Protein AF-A0A918FYZ6-F1 (afdb_monomer_lite)

Radius of gyration: 26.68 Å; chains: 1; bounding box: 77×60×55 Å

InterPro domains:
  IPR046156 Protein of unknown function DUF6158 [PF19655] (27-92)

Sequence (124 aa):
MIPGRGGHPNRRNRRDDHDERGTTMTGVDPDRLDDQQLMRELETIHRTRHDTLLYGSNDALRAHNDRMARLEGEYLRRNPSRFVSPGRTREGARERTAGAAGRGPADAPVGKWGPGTTAGPGGA

Structure (mmCIF, N/CA/C/O backbone):
data_AF-A0A918FYZ6-F1
#
_entry.id   AF-A0A918FYZ6-F1
#
loop_
_atom_site.group_PDB
_atom_site.id
_atom_site.type_symbol
_atom_site.label_atom_id
_atom_site.label_alt_id
_atom_site.label_comp_id
_atom_site.label_asym_id
_atom_site.label_entity_id
_atom_site.label_seq_id
_atom_site.pdbx_PDB_ins_code
_atom_site.Cartn_x
_atom_site.Cartn_y
_atom_site.Cartn_z
_atom_site.occupancy
_atom_site.B_iso_or_equiv
_atom_site.auth_seq_id
_atom_site.auth_comp_id
_atom_site.auth_asym_id
_atom_site.auth_atom_id
_atom_site.pdbx_PDB_model_num
ATOM 1 N N . MET A 1 1 ? 44.307 32.268 -35.078 1.00 40.22 1 MET A N 1
ATOM 2 C CA . MET A 1 1 ? 43.171 32.063 -36.002 1.00 40.22 1 MET A CA 1
ATOM 3 C C . MET A 1 1 ? 42.247 31.039 -35.351 1.00 40.22 1 MET A C 1
ATOM 5 O O . MET A 1 1 ? 42.696 29.924 -35.142 1.00 40.22 1 MET A O 1
ATOM 9 N N . ILE A 1 2 ? 41.047 31.434 -34.908 1.00 52.91 2 ILE A N 1
ATOM 10 C CA . ILE A 1 2 ? 40.069 30.550 -34.239 1.00 52.91 2 ILE A CA 1
ATOM 11 C C . ILE A 1 2 ? 38.789 30.519 -35.081 1.00 52.91 2 ILE A C 1
ATOM 13 O O . ILE A 1 2 ? 38.191 31.573 -35.295 1.00 52.91 2 ILE A O 1
ATOM 17 N N . PRO A 1 3 ? 38.370 29.332 -35.541 1.00 45.81 3 PRO A N 1
ATOM 18 C CA . PRO A 1 3 ? 36.948 28.984 -35.612 1.00 45.81 3 PRO A CA 1
ATOM 19 C C . PRO A 1 3 ? 36.729 27.539 -35.094 1.00 45.81 3 PRO A C 1
ATOM 21 O O . PRO A 1 3 ? 37.631 26.719 -35.135 1.00 45.81 3 PRO A O 1
ATOM 24 N N . GLY A 1 4 ? 35.588 27.110 -34.567 1.00 40.91 4 GLY A N 1
ATOM 25 C CA . GLY A 1 4 ? 34.277 27.715 -34.474 1.00 40.91 4 GLY A CA 1
ATOM 26 C C . GLY A 1 4 ? 33.416 26.938 -33.470 1.00 40.91 4 GLY A C 1
ATOM 27 O O . GLY A 1 4 ? 33.666 25.782 -33.136 1.00 40.91 4 GLY A O 1
ATOM 28 N N . ARG A 1 5 ? 32.398 27.640 -32.976 1.00 50.62 5 ARG A N 1
ATOM 29 C CA . ARG A 1 5 ? 31.243 27.113 -32.249 1.00 50.62 5 ARG A CA 1
ATOM 30 C C . ARG A 1 5 ? 30.572 25.966 -33.010 1.00 50.62 5 ARG A C 1
ATOM 32 O O . ARG A 1 5 ? 30.388 26.075 -34.217 1.00 50.62 5 ARG A O 1
ATOM 39 N N . GLY A 1 6 ? 29.997 25.024 -32.265 1.00 42.59 6 GLY A N 1
ATOM 40 C CA . GLY A 1 6 ? 28.715 24.432 -32.648 1.00 42.59 6 GLY A CA 1
ATOM 41 C C . GLY A 1 6 ? 28.616 22.932 -32.424 1.00 42.59 6 GLY A C 1
ATOM 42 O O . GLY A 1 6 ? 29.207 22.156 -33.159 1.00 42.59 6 GLY A O 1
ATOM 43 N N . GLY A 1 7 ? 27.788 22.542 -31.455 1.00 39.44 7 GLY A N 1
ATOM 44 C CA . GLY A 1 7 ? 27.270 21.180 -31.369 1.00 39.44 7 GLY A CA 1
ATOM 45 C C . GLY A 1 7 ? 27.306 20.599 -29.966 1.00 39.44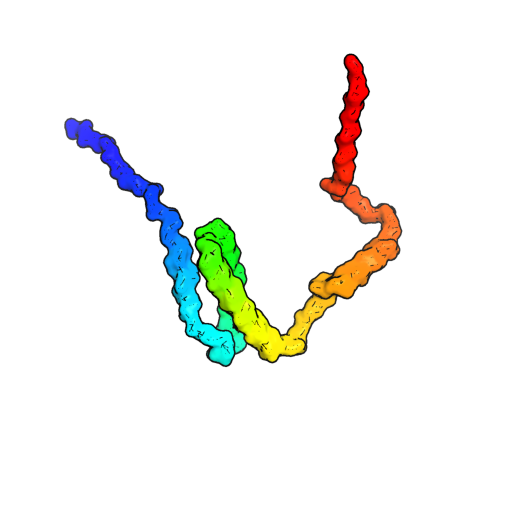 7 GLY A C 1
ATOM 46 O O . GLY A 1 7 ? 27.992 19.614 -29.733 1.00 39.44 7 GLY A O 1
ATOM 47 N N . HIS A 1 8 ? 26.540 21.164 -29.029 1.00 44.34 8 HIS A N 1
ATOM 48 C CA . HIS A 1 8 ? 26.087 20.360 -27.895 1.00 44.34 8 HIS A CA 1
ATOM 49 C C . HIS A 1 8 ? 25.279 19.190 -28.472 1.00 44.34 8 HIS A C 1
ATOM 51 O O . HIS A 1 8 ? 24.267 19.461 -29.131 1.00 44.34 8 HIS A O 1
ATOM 57 N N . PRO A 1 9 ? 25.681 17.918 -28.283 1.00 54.38 9 PRO A N 1
ATOM 58 C CA . PRO A 1 9 ? 24.861 16.821 -28.747 1.00 54.38 9 PRO A CA 1
ATOM 59 C C . PRO A 1 9 ? 23.519 16.883 -28.022 1.00 54.38 9 PRO A C 1
ATOM 61 O O . PRO A 1 9 ? 23.412 16.941 -26.796 1.00 54.38 9 PRO A O 1
ATOM 64 N N . ASN A 1 10 ? 22.507 16.967 -28.870 1.00 43.88 10 ASN A N 1
ATOM 65 C CA . ASN A 1 10 ? 21.086 16.990 -28.628 1.00 43.88 10 ASN A CA 1
ATOM 66 C C . ASN A 1 10 ? 20.656 16.179 -27.386 1.00 43.88 10 ASN A C 1
ATOM 68 O O . ASN A 1 10 ? 20.510 14.961 -27.435 1.00 43.88 10 ASN A O 1
ATOM 72 N N . ARG A 1 11 ? 20.377 16.887 -26.286 1.00 49.16 11 ARG A N 1
ATOM 73 C CA . ARG A 1 11 ? 19.740 16.397 -25.050 1.00 49.16 11 ARG A CA 1
ATOM 74 C C . ARG A 1 11 ? 18.239 16.124 -25.278 1.00 49.16 11 ARG A C 1
ATOM 76 O O . ARG A 1 11 ? 17.397 16.674 -24.574 1.00 49.16 11 ARG A O 1
ATOM 83 N N . ARG A 1 12 ? 17.890 15.324 -26.290 1.00 48.31 12 ARG A N 1
ATOM 84 C CA . ARG A 1 12 ? 16.507 14.915 -26.616 1.00 48.31 12 ARG A CA 1
ATOM 85 C C . ARG A 1 12 ? 16.364 13.395 -26.663 1.00 48.31 12 ARG A C 1
ATOM 87 O O . ARG A 1 12 ? 15.873 12.875 -27.650 1.00 48.31 12 ARG A O 1
ATOM 94 N N . ASN A 1 13 ? 16.811 12.705 -25.614 1.00 46.28 13 ASN A N 1
ATOM 95 C CA . ASN A 1 13 ? 16.240 11.405 -25.245 1.00 46.28 13 ASN A CA 1
ATOM 96 C C . ASN A 1 13 ? 16.607 11.006 -23.805 1.00 46.28 13 ASN A C 1
ATOM 98 O O . ASN A 1 13 ? 17.296 10.029 -23.564 1.00 46.28 13 ASN A O 1
ATOM 102 N N . ARG A 1 14 ? 16.188 11.821 -22.828 1.00 47.66 14 ARG A N 1
ATOM 103 C CA . ARG A 1 14 ? 16.234 11.478 -21.391 1.00 47.66 14 ARG A CA 1
ATOM 104 C C . ARG A 1 14 ? 14.808 11.347 -20.856 1.00 47.66 14 ARG A C 1
ATOM 106 O O . ARG A 1 14 ? 14.412 12.075 -19.948 1.00 47.66 14 ARG A O 1
ATOM 113 N N . ARG A 1 15 ? 13.988 10.551 -21.539 1.00 49.94 15 ARG A N 1
ATOM 114 C CA . ARG A 1 15 ? 12.591 10.301 -21.151 1.00 49.94 15 ARG A CA 1
ATOM 115 C C . ARG A 1 15 ? 12.193 8.827 -21.188 1.00 49.94 15 ARG A C 1
ATOM 117 O O . ARG A 1 15 ? 11.049 8.548 -20.879 1.00 49.94 15 ARG A O 1
ATOM 124 N N . ASP A 1 16 ? 13.141 7.928 -21.441 1.00 46.69 16 ASP A N 1
ATOM 125 C CA . ASP A 1 16 ? 12.885 6.483 -21.458 1.00 46.69 16 ASP A CA 1
ATOM 126 C C . ASP A 1 16 ? 13.588 5.759 -20.285 1.00 46.69 16 ASP A C 1
ATOM 128 O O . ASP A 1 16 ? 13.347 4.587 -20.033 1.00 46.69 16 ASP A O 1
ATOM 132 N N . ASP A 1 17 ? 14.394 6.472 -19.481 1.00 46.81 17 ASP A N 1
ATOM 133 C CA . ASP A 1 17 ? 15.102 5.903 -18.316 1.00 46.81 17 ASP A CA 1
ATOM 134 C C . ASP A 1 17 ? 14.184 5.628 -17.103 1.00 46.81 17 ASP A C 1
ATOM 136 O O . ASP A 1 17 ? 14.613 5.041 -16.105 1.00 46.81 17 ASP A O 1
ATOM 140 N N . HIS A 1 18 ? 12.928 6.092 -17.140 1.00 50.03 18 HIS A N 1
ATOM 141 C CA . HIS A 1 18 ? 11.981 5.916 -16.033 1.00 50.03 18 HIS A CA 1
ATOM 142 C C . HIS A 1 18 ? 11.197 4.596 -16.100 1.00 50.03 18 HIS A C 1
ATOM 144 O O . HIS A 1 18 ? 10.722 4.149 -15.056 1.00 50.03 18 HIS A O 1
ATOM 150 N N . ASP A 1 19 ? 11.133 3.935 -17.262 1.00 48.25 19 ASP A N 1
ATOM 151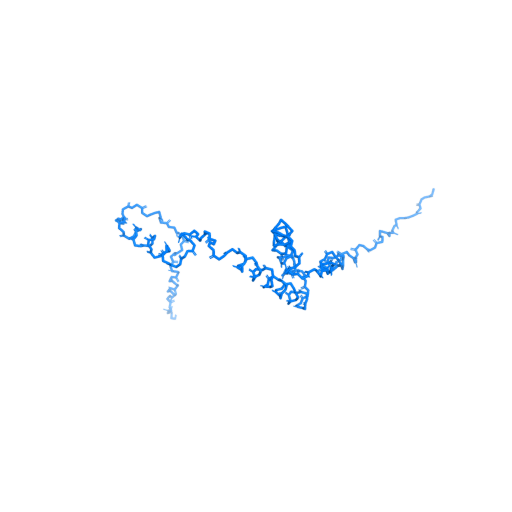 C CA . ASP A 1 19 ? 10.456 2.636 -17.412 1.00 48.25 19 ASP A CA 1
ATOM 152 C C . ASP A 1 19 ? 11.308 1.455 -16.898 1.00 48.25 19 ASP A C 1
ATOM 154 O O . ASP A 1 19 ? 10.777 0.428 -16.462 1.00 48.25 19 ASP A O 1
ATOM 158 N N . GLU A 1 20 ? 12.637 1.598 -16.849 1.00 45.72 20 GLU A N 1
ATOM 159 C CA . GLU A 1 20 ? 13.530 0.504 -16.439 1.00 45.72 20 GLU A CA 1
ATOM 160 C C . GLU A 1 20 ? 13.706 0.387 -14.915 1.00 45.72 20 GLU A C 1
ATOM 162 O O . GLU A 1 20 ? 13.890 -0.718 -14.403 1.00 45.72 20 GLU A O 1
ATOM 167 N N . ARG A 1 21 ? 13.578 1.484 -14.146 1.00 48.97 21 ARG A N 1
ATOM 168 C CA . ARG A 1 21 ? 13.683 1.424 -12.668 1.00 48.97 21 ARG A CA 1
ATOM 169 C C . ARG A 1 21 ? 12.418 0.925 -11.957 1.00 48.97 21 ARG A C 1
ATOM 171 O O . ARG A 1 21 ? 12.496 0.620 -10.768 1.00 48.97 21 ARG A O 1
ATOM 178 N N . GLY A 1 22 ? 11.281 0.836 -12.651 1.00 48.75 22 GLY A N 1
ATOM 179 C CA . GLY A 1 22 ? 10.016 0.312 -12.109 1.00 48.75 22 GLY A CA 1
ATOM 180 C C . GLY A 1 22 ? 9.748 -1.166 -12.422 1.00 48.75 22 GLY A C 1
ATOM 181 O O . GLY A 1 22 ? 8.959 -1.809 -11.734 1.00 48.75 22 GLY A O 1
ATOM 182 N N . THR A 1 23 ? 10.431 -1.728 -13.423 1.00 45.62 23 THR A N 1
ATOM 183 C CA . THR A 1 23 ? 10.089 -3.038 -14.011 1.00 45.62 23 THR A CA 1
ATOM 184 C C . THR A 1 23 ? 10.780 -4.231 -13.331 1.00 45.62 23 THR A C 1
ATOM 186 O O . THR A 1 23 ? 10.377 -5.375 -13.525 1.00 45.62 23 THR A O 1
ATOM 189 N N . THR A 1 24 ? 11.773 -4.014 -12.462 1.00 48.06 24 THR A N 1
ATOM 190 C CA . THR A 1 24 ? 12.517 -5.110 -11.805 1.00 48.06 24 THR A CA 1
ATOM 191 C C . THR A 1 24 ? 11.981 -5.514 -10.432 1.00 48.06 24 THR A C 1
ATOM 193 O O . THR A 1 24 ? 12.698 -6.156 -9.668 1.00 48.06 24 THR A O 1
ATOM 196 N N . MET A 1 25 ? 10.730 -5.202 -10.091 1.00 53.56 25 MET A N 1
ATOM 197 C CA . MET A 1 25 ? 10.080 -5.826 -8.934 1.00 53.56 25 MET A CA 1
ATOM 198 C C . MET A 1 25 ? 9.542 -7.209 -9.320 1.00 53.56 25 MET A C 1
ATOM 200 O O . MET A 1 25 ? 8.399 -7.537 -9.054 1.00 53.56 25 MET A O 1
ATOM 204 N N . THR A 1 26 ? 10.332 -8.062 -9.963 1.00 54.25 26 THR A N 1
ATOM 205 C CA . THR A 1 26 ? 10.036 -9.500 -10.064 1.00 54.25 26 THR A CA 1
ATOM 206 C C . THR A 1 26 ? 10.341 -10.069 -8.676 1.00 54.25 26 THR A C 1
ATOM 208 O O . THR A 1 26 ? 11.467 -10.000 -8.211 1.00 54.25 26 THR A O 1
ATOM 211 N N . GLY A 1 27 ? 9.387 -10.495 -7.857 1.00 61.69 27 GLY A N 1
ATOM 212 C CA . GLY A 1 27 ? 8.445 -11.568 -8.151 1.00 61.69 27 GLY A CA 1
ATOM 213 C C . GLY A 1 27 ? 8.581 -12.623 -7.048 1.00 61.69 27 GLY A C 1
ATOM 214 O O . GLY A 1 27 ? 8.774 -13.798 -7.333 1.00 61.69 27 GLY A O 1
ATOM 215 N N . VAL A 1 28 ? 8.578 -12.187 -5.784 1.00 71.88 28 VAL A N 1
ATOM 216 C CA . VAL A 1 28 ? 8.431 -13.102 -4.650 1.00 71.88 28 VAL A CA 1
ATOM 217 C C . VAL A 1 28 ? 6.950 -13.132 -4.317 1.00 71.88 28 VAL A C 1
ATOM 219 O O . VAL A 1 28 ? 6.313 -12.083 -4.223 1.00 71.88 28 VAL A O 1
ATOM 222 N N . ASP A 1 29 ? 6.404 -14.339 -4.217 1.00 79.06 29 ASP A N 1
ATOM 223 C CA . ASP A 1 29 ? 5.025 -14.546 -3.797 1.00 79.06 29 ASP A CA 1
ATOM 224 C C . ASP A 1 29 ? 4.819 -13.900 -2.412 1.00 79.06 29 ASP A C 1
ATOM 226 O O . ASP A 1 29 ? 5.643 -14.157 -1.527 1.00 79.06 29 ASP A O 1
ATOM 230 N N . PRO A 1 30 ? 3.786 -13.058 -2.206 1.00 83.38 30 PRO A N 1
ATOM 231 C CA . PRO A 1 30 ? 3.463 -12.491 -0.897 1.00 83.38 30 PRO A CA 1
ATOM 232 C C . PRO A 1 30 ? 3.489 -13.520 0.236 1.00 83.38 30 PRO A C 1
ATOM 234 O O . PRO A 1 30 ? 3.983 -13.220 1.322 1.00 83.38 30 PRO A O 1
ATOM 237 N N . ASP A 1 31 ? 3.046 -14.746 -0.043 1.00 84.25 31 ASP A N 1
ATOM 238 C CA . ASP A 1 31 ? 2.969 -15.839 0.931 1.00 84.25 31 ASP A CA 1
ATOM 239 C C . ASP A 1 31 ? 4.358 -16.287 1.427 1.00 84.25 31 ASP A C 1
ATOM 241 O O . ASP A 1 31 ? 4.490 -16.910 2.480 1.00 84.25 31 ASP A O 1
ATOM 245 N N . ARG A 1 32 ? 5.421 -15.958 0.682 1.00 87.25 32 ARG A N 1
ATOM 246 C CA . ARG A 1 32 ? 6.816 -16.289 1.011 1.00 87.25 32 ARG A CA 1
ATOM 247 C C . ARG A 1 32 ? 7.578 -15.147 1.680 1.00 87.25 32 ARG A C 1
ATOM 249 O O . ARG A 1 32 ? 8.728 -15.356 2.064 1.00 87.25 32 ARG A O 1
ATOM 256 N N . LEU A 1 33 ? 6.987 -13.958 1.786 1.00 89.31 33 LEU A N 1
ATOM 257 C CA . LEU A 1 33 ? 7.617 -12.817 2.449 1.00 89.31 33 LEU A CA 1
ATOM 258 C C . LEU A 1 33 ? 7.484 -12.954 3.965 1.00 89.31 33 LEU A C 1
ATOM 260 O O . LEU A 1 33 ? 6.411 -13.291 4.466 1.00 89.31 33 LEU A O 1
ATOM 264 N N . ASP A 1 34 ? 8.544 -12.651 4.712 1.00 89.75 34 ASP A N 1
ATOM 265 C CA . ASP A 1 34 ? 8.411 -12.413 6.153 1.00 89.75 34 ASP A CA 1
ATOM 266 C C . ASP A 1 34 ? 7.669 -11.085 6.419 1.00 89.75 34 ASP A C 1
ATOM 268 O O . ASP A 1 34 ? 7.495 -10.264 5.517 1.00 89.75 34 ASP A O 1
ATOM 272 N N . ASP A 1 35 ? 7.206 -10.852 7.648 1.00 89.44 35 ASP A N 1
ATOM 273 C CA . ASP A 1 35 ? 6.411 -9.654 7.961 1.00 89.44 35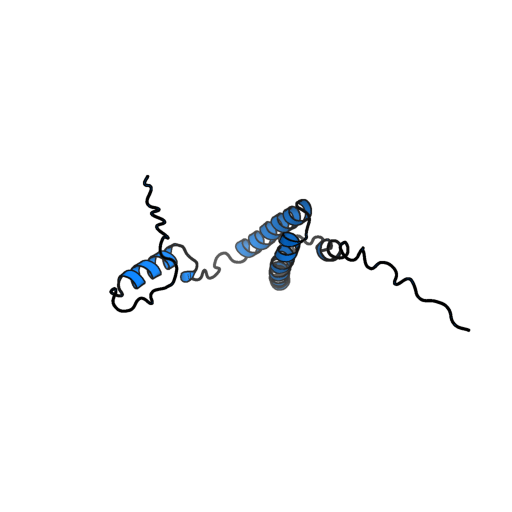 ASP A CA 1
ATOM 274 C C . ASP A 1 35 ? 7.185 -8.350 7.726 1.00 89.44 35 ASP A C 1
ATOM 276 O O . ASP A 1 35 ? 6.629 -7.359 7.257 1.00 89.44 35 ASP A O 1
ATOM 280 N N . GLN A 1 36 ? 8.488 -8.339 8.004 1.00 91.25 36 GLN A N 1
ATOM 281 C CA . GLN A 1 36 ? 9.328 -7.160 7.804 1.00 91.25 36 GLN A CA 1
ATOM 282 C C . GLN A 1 36 ? 9.531 -6.868 6.312 1.00 91.25 36 GLN A C 1
ATOM 284 O O . GLN A 1 36 ? 9.528 -5.710 5.891 1.00 91.25 36 GLN A O 1
ATOM 289 N N . GLN A 1 37 ? 9.696 -7.909 5.500 1.00 91.81 37 GLN A N 1
ATOM 290 C CA . GLN A 1 37 ? 9.776 -7.825 4.047 1.00 91.81 37 GLN A CA 1
ATOM 291 C C . GLN A 1 37 ? 8.444 -7.385 3.447 1.00 91.81 37 GLN A C 1
ATOM 293 O O . GLN A 1 37 ? 8.444 -6.491 2.606 1.00 91.81 37 GLN A O 1
ATOM 298 N N . LEU A 1 38 ? 7.326 -7.943 3.915 1.00 91.69 38 LEU A N 1
ATOM 299 C CA . LEU A 1 38 ? 5.985 -7.568 3.473 1.00 91.69 38 LEU A CA 1
ATOM 300 C C . LEU A 1 38 ? 5.712 -6.082 3.731 1.00 91.69 38 LEU A C 1
ATOM 302 O O . LEU A 1 38 ? 5.247 -5.383 2.833 1.00 91.69 38 LEU A O 1
ATOM 306 N N . MET A 1 39 ? 6.061 -5.573 4.916 1.00 92.81 39 MET A N 1
ATOM 307 C CA . MET A 1 39 ? 5.892 -4.152 5.242 1.00 92.81 39 MET A CA 1
ATOM 308 C C . MET A 1 39 ? 6.760 -3.242 4.362 1.00 92.81 39 MET A C 1
ATOM 310 O O . MET A 1 39 ? 6.265 -2.236 3.853 1.00 92.81 39 MET A O 1
ATOM 314 N N . ARG A 1 40 ? 8.028 -3.606 4.126 1.00 92.12 40 ARG A N 1
ATOM 315 C CA . ARG A 1 40 ? 8.918 -2.852 3.221 1.00 92.12 40 ARG A CA 1
ATOM 316 C C . ARG A 1 40 ? 8.424 -2.863 1.775 1.00 92.12 40 ARG A C 1
ATOM 318 O O . ARG A 1 40 ? 8.513 -1.850 1.078 1.00 92.12 40 ARG A O 1
ATOM 325 N N . GLU A 1 41 ? 7.912 -4.000 1.321 1.00 92.06 41 GLU A N 1
ATOM 326 C CA . GLU A 1 41 ? 7.391 -4.152 -0.034 1.00 92.06 41 GLU A CA 1
ATOM 327 C C . GLU A 1 41 ? 6.100 -3.342 -0.221 1.00 92.06 41 GLU A C 1
ATOM 329 O O . GLU A 1 41 ? 5.963 -2.650 -1.229 1.00 92.06 41 GLU A O 1
ATOM 334 N N . LEU A 1 42 ? 5.200 -3.345 0.771 1.00 93.06 42 LEU A N 1
ATOM 335 C CA . LEU A 1 42 ? 3.997 -2.504 0.790 1.00 93.06 42 LEU A CA 1
ATOM 336 C C . LEU A 1 42 ? 4.333 -1.009 0.718 1.00 93.06 42 LEU A C 1
ATOM 338 O O . LEU A 1 42 ? 3.758 -0.279 -0.088 1.00 93.06 42 LEU A O 1
ATOM 342 N N . GLU A 1 43 ? 5.302 -0.547 1.506 1.00 92.19 43 GLU A N 1
ATOM 343 C CA . GLU A 1 43 ? 5.752 0.847 1.445 1.00 92.19 43 GLU A CA 1
ATOM 344 C C . GLU A 1 43 ? 6.311 1.194 0.055 1.00 92.19 43 GLU A C 1
ATOM 346 O O . GLU A 1 43 ? 5.961 2.214 -0.552 1.00 92.19 43 GLU A O 1
ATOM 351 N N . THR A 1 44 ? 7.149 0.311 -0.489 1.00 90.56 44 THR A N 1
ATOM 352 C CA . THR A 1 44 ? 7.813 0.540 -1.774 1.00 90.56 44 THR A CA 1
ATOM 353 C C . THR A 1 44 ? 6.824 0.543 -2.938 1.00 90.56 44 THR A C 1
ATOM 355 O O . THR A 1 44 ? 6.914 1.409 -3.820 1.00 90.56 44 THR A O 1
ATOM 358 N N . ILE A 1 45 ? 5.863 -0.385 -2.954 1.00 90.62 45 ILE A N 1
ATOM 359 C CA . ILE A 1 45 ? 4.862 -0.467 -4.020 1.00 90.62 45 ILE A CA 1
ATOM 360 C C . ILE A 1 45 ? 3.891 0.714 -3.975 1.00 90.62 45 ILE A C 1
ATOM 362 O O . ILE A 1 45 ? 3.524 1.226 -5.031 1.00 90.62 45 ILE A O 1
ATOM 366 N N . HIS A 1 46 ? 3.520 1.213 -2.790 1.00 93.38 46 HIS A N 1
ATOM 367 C CA . HIS A 1 46 ? 2.682 2.412 -2.672 1.00 93.38 46 HIS A CA 1
ATOM 368 C C . HIS A 1 46 ? 3.387 3.654 -3.218 1.00 93.38 46 HIS A C 1
ATOM 370 O O . HIS A 1 46 ? 2.769 4.417 -3.964 1.00 93.38 46 HIS A O 1
ATOM 376 N N . ARG A 1 47 ? 4.681 3.827 -2.915 1.00 88.38 47 ARG A N 1
ATOM 377 C CA . ARG A 1 47 ? 5.483 4.939 -3.449 1.00 88.38 47 ARG A CA 1
ATOM 378 C C . ARG A 1 47 ? 5.596 4.866 -4.971 1.00 88.38 47 ARG A C 1
ATOM 380 O O . ARG A 1 47 ? 5.249 5.813 -5.667 1.00 88.38 47 ARG A O 1
ATOM 387 N N . THR A 1 48 ? 6.060 3.731 -5.484 1.00 89.25 48 THR A N 1
ATOM 388 C CA . THR A 1 48 ? 6.350 3.567 -6.919 1.00 89.25 48 THR A CA 1
ATOM 389 C C . THR A 1 48 ? 5.091 3.561 -7.781 1.00 89.25 48 THR A C 1
ATOM 391 O O . THR A 1 48 ? 5.122 4.067 -8.896 1.00 89.25 48 THR A O 1
ATOM 394 N N . ARG A 1 49 ? 3.944 3.101 -7.260 1.00 90.88 49 ARG A N 1
ATOM 395 C CA . ARG A 1 49 ? 2.664 3.162 -7.982 1.00 90.88 49 ARG A CA 1
ATOM 396 C C . ARG A 1 49 ? 2.232 4.596 -8.299 1.00 90.88 49 ARG A C 1
ATOM 398 O O . ARG A 1 49 ? 1.570 4.801 -9.311 1.00 90.88 49 ARG A O 1
ATOM 405 N N . HIS A 1 50 ? 2.581 5.582 -7.466 1.00 92.19 50 HIS A N 1
ATOM 406 C CA . HIS A 1 50 ? 2.296 6.985 -7.784 1.00 92.19 50 HIS A CA 1
ATOM 407 C C . HIS A 1 50 ? 3.116 7.467 -8.985 1.00 92.19 50 HIS A C 1
ATOM 409 O O . HIS A 1 50 ? 2.565 8.097 -9.884 1.00 92.19 50 HIS A O 1
ATOM 415 N N . ASP A 1 51 ? 4.395 7.099 -9.044 1.00 89.88 51 ASP A N 1
ATOM 416 C CA . ASP A 1 51 ? 5.251 7.417 -10.187 1.00 89.88 51 ASP A CA 1
ATOM 417 C C . ASP A 1 51 ? 4.741 6.722 -11.463 1.00 89.88 51 ASP A C 1
ATOM 419 O O . ASP A 1 51 ? 4.601 7.368 -12.502 1.00 89.88 51 ASP A O 1
ATOM 423 N N . THR A 1 52 ? 4.351 5.443 -11.373 1.00 90.31 52 THR A N 1
ATOM 424 C CA . THR A 1 52 ? 3.749 4.692 -12.491 1.00 90.31 52 THR A CA 1
ATOM 425 C C . THR A 1 52 ? 2.413 5.289 -12.939 1.00 90.31 52 THR A C 1
ATOM 427 O O . THR A 1 52 ? 2.110 5.279 -14.126 1.00 90.31 52 THR A O 1
ATOM 430 N N . LEU A 1 53 ? 1.612 5.844 -12.024 1.00 91.94 53 LEU A N 1
ATOM 431 C CA . LEU A 1 53 ? 0.355 6.516 -12.371 1.00 91.94 53 LEU A CA 1
ATOM 432 C C . LEU A 1 53 ? 0.585 7.779 -13.213 1.00 91.94 53 LEU A C 1
ATOM 434 O O . LEU A 1 53 ? -0.232 8.084 -14.078 1.00 91.94 53 LEU A O 1
ATOM 438 N N . LEU A 1 54 ? 1.654 8.529 -12.936 1.00 94.12 54 LEU A N 1
ATOM 439 C CA . LEU A 1 54 ? 1.945 9.790 -13.620 1.00 94.12 54 LEU A CA 1
ATOM 440 C C . LEU A 1 54 ? 2.708 9.597 -14.933 1.00 94.12 54 LEU A C 1
ATOM 442 O O . LEU A 1 54 ? 2.493 10.361 -15.874 1.00 94.12 54 LEU A O 1
ATOM 446 N N . TYR A 1 55 ? 3.609 8.615 -14.981 1.00 93.69 55 TYR A N 1
ATOM 447 C CA . TYR A 1 55 ? 4.594 8.497 -16.060 1.00 93.69 55 TYR A CA 1
ATOM 448 C C . TYR A 1 55 ? 4.643 7.118 -16.721 1.00 93.69 55 TYR A C 1
ATOM 450 O O . TYR A 1 55 ? 5.274 6.987 -17.765 1.00 93.69 55 TYR A O 1
ATOM 458 N N . GLY A 1 56 ? 4.007 6.103 -16.136 1.00 88.38 56 GLY A N 1
ATOM 459 C CA . GLY A 1 56 ? 4.039 4.737 -16.646 1.00 88.38 56 GLY A CA 1
ATOM 460 C C . GLY A 1 56 ? 2.961 4.449 -17.689 1.00 88.38 56 GLY A C 1
ATOM 461 O O . GLY A 1 56 ? 1.974 5.173 -17.843 1.00 88.38 56 GLY A O 1
ATOM 462 N N . SER A 1 57 ? 3.131 3.335 -18.397 1.00 92.81 57 SER A N 1
ATOM 463 C CA . SER A 1 57 ? 2.117 2.810 -19.312 1.00 92.81 57 SER A CA 1
ATOM 464 C C . SER A 1 57 ? 0.903 2.237 -18.564 1.00 92.81 57 SER A C 1
ATOM 466 O O . SER A 1 57 ? 0.974 1.863 -17.390 1.00 92.81 57 SER A O 1
ATOM 468 N N . ASN A 1 58 ? -0.229 2.102 -19.264 1.00 91.50 58 ASN A N 1
ATOM 469 C CA . ASN A 1 58 ? -1.427 1.469 -18.698 1.00 91.50 58 ASN A CA 1
ATOM 470 C C . ASN A 1 58 ? -1.180 0.010 -18.272 1.00 91.50 58 ASN A C 1
ATOM 472 O O . ASN A 1 58 ? -1.734 -0.436 -17.265 1.00 91.50 58 ASN A O 1
ATOM 476 N N . ASP A 1 59 ? -0.339 -0.721 -19.005 1.00 89.62 59 ASP A N 1
ATOM 477 C CA . ASP A 1 59 ? -0.001 -2.109 -18.683 1.00 89.62 59 ASP A CA 1
ATOM 478 C C . ASP A 1 59 ? 0.892 -2.193 -17.441 1.00 89.62 59 ASP A C 1
ATOM 480 O O . ASP A 1 59 ? 0.641 -3.015 -16.556 1.00 89.62 59 ASP A O 1
ATOM 484 N N . ALA A 1 60 ? 1.863 -1.282 -17.310 1.00 88.56 60 ALA A N 1
ATOM 485 C CA . ALA A 1 60 ? 2.672 -1.160 -16.100 1.00 88.56 60 ALA A CA 1
ATOM 486 C C . ALA A 1 60 ? 1.797 -0.818 -14.883 1.00 88.56 60 ALA A C 1
ATOM 488 O O . ALA A 1 60 ? 1.911 -1.450 -13.829 1.00 88.56 60 ALA A O 1
ATOM 489 N N . LEU A 1 61 ? 0.860 0.124 -15.032 1.00 90.62 61 LEU A N 1
ATOM 490 C CA . LEU A 1 61 ? -0.077 0.482 -13.967 1.00 90.62 61 LEU A CA 1
ATOM 491 C C . LEU A 1 61 ? -0.960 -0.705 -13.555 1.00 90.62 61 LEU A C 1
ATOM 493 O O . LEU A 1 61 ? -1.186 -0.916 -12.359 1.00 90.62 61 LEU A O 1
ATOM 497 N N . ARG A 1 62 ? -1.438 -1.502 -14.519 1.00 91.38 62 ARG A N 1
ATOM 498 C CA . ARG A 1 62 ? -2.218 -2.716 -14.239 1.00 91.38 62 ARG A CA 1
ATOM 499 C C . ARG A 1 62 ? -1.403 -3.726 -13.433 1.00 91.38 62 ARG A C 1
ATOM 501 O O . ARG A 1 62 ? -1.875 -4.173 -12.390 1.00 91.38 62 ARG A O 1
ATOM 508 N N . ALA A 1 63 ? -0.173 -4.013 -13.854 1.00 89.19 63 ALA A N 1
ATOM 509 C CA . ALA A 1 63 ? 0.715 -4.925 -13.135 1.00 89.19 63 ALA A CA 1
ATOM 510 C C . ALA A 1 63 ? 0.987 -4.459 -11.689 1.00 89.19 63 ALA A C 1
ATOM 512 O O . ALA A 1 63 ? 0.968 -5.267 -10.757 1.00 89.19 63 ALA A O 1
ATOM 513 N N . HIS A 1 64 ? 1.171 -3.150 -11.481 1.00 91.44 64 HIS A N 1
ATOM 514 C CA . HIS A 1 64 ? 1.323 -2.572 -10.143 1.00 91.44 64 HIS A CA 1
ATOM 515 C C . HIS A 1 64 ? 0.065 -2.731 -9.279 1.00 91.44 64 HIS A C 1
ATOM 517 O O . HIS A 1 64 ? 0.184 -3.076 -8.102 1.00 91.44 64 HIS A O 1
ATOM 523 N N . ASN A 1 65 ? -1.130 -2.507 -9.837 1.00 91.81 65 ASN A N 1
ATOM 524 C CA . ASN A 1 65 ? -2.389 -2.679 -9.104 1.00 91.81 65 ASN A CA 1
ATOM 525 C C . ASN A 1 65 ? -2.608 -4.146 -8.696 1.00 91.81 65 ASN A C 1
ATOM 527 O O . ASN A 1 65 ? -2.970 -4.411 -7.549 1.00 91.81 65 ASN A O 1
ATOM 531 N N . ASP A 1 66 ? -2.332 -5.094 -9.594 1.00 92.12 66 ASP A N 1
ATOM 532 C CA . ASP A 1 66 ? -2.492 -6.524 -9.309 1.00 92.12 66 ASP A CA 1
ATOM 533 C C . ASP A 1 66 ? -1.538 -6.985 -8.199 1.00 92.12 66 ASP A C 1
ATOM 535 O O . ASP A 1 66 ? -1.935 -7.701 -7.277 1.00 92.12 66 ASP A O 1
ATOM 539 N N . ARG A 1 67 ? -0.275 -6.546 -8.243 1.00 89.69 67 ARG A N 1
ATOM 540 C CA . ARG A 1 67 ? 0.705 -6.850 -7.190 1.00 89.69 67 ARG A CA 1
ATOM 541 C C . ARG A 1 67 ? 0.315 -6.213 -5.852 1.00 89.69 67 ARG A C 1
ATOM 543 O O . ARG A 1 67 ? 0.425 -6.873 -4.821 1.00 89.69 67 ARG A O 1
ATOM 550 N N . MET A 1 68 ? -0.171 -4.972 -5.867 1.00 92.38 68 MET A N 1
ATOM 551 C CA . MET A 1 68 ? -0.639 -4.263 -4.670 1.00 92.38 68 MET A CA 1
ATOM 552 C C . MET A 1 68 ? -1.776 -5.015 -3.985 1.00 92.38 68 MET A C 1
ATOM 554 O O . MET A 1 68 ? -1.690 -5.279 -2.788 1.00 92.38 68 MET A O 1
ATOM 558 N N . ALA A 1 69 ? -2.772 -5.460 -4.754 1.00 93.19 69 ALA A N 1
ATOM 559 C CA . ALA A 1 69 ? -3.889 -6.237 -4.227 1.00 93.19 69 ALA A CA 1
ATOM 560 C C . ALA A 1 69 ? -3.432 -7.542 -3.551 1.00 93.19 69 ALA A C 1
ATOM 562 O O . ALA A 1 69 ? -3.958 -7.918 -2.504 1.00 93.19 69 ALA A O 1
ATOM 563 N N . ARG A 1 70 ? -2.424 -8.224 -4.113 1.00 92.44 70 ARG A N 1
ATOM 564 C CA . ARG A 1 70 ? -1.872 -9.459 -3.532 1.00 92.44 70 ARG A CA 1
ATOM 565 C C . ARG A 1 70 ? -1.160 -9.211 -2.198 1.00 92.44 70 ARG A C 1
ATOM 567 O O . ARG A 1 70 ? -1.408 -9.939 -1.241 1.00 92.44 70 ARG A O 1
ATOM 574 N N . LEU A 1 71 ? -0.316 -8.181 -2.117 1.00 93.25 71 LEU A N 1
ATOM 575 C CA . LEU A 1 71 ? 0.414 -7.835 -0.888 1.00 93.25 71 LEU A CA 1
ATOM 576 C C . LEU A 1 71 ? -0.529 -7.351 0.221 1.00 93.25 71 LEU A C 1
ATOM 578 O O . LEU A 1 71 ? -0.393 -7.750 1.376 1.00 93.25 71 LEU A O 1
ATOM 582 N N . GLU A 1 72 ? -1.512 -6.521 -0.127 1.00 94.00 72 GLU A N 1
ATOM 583 C CA . GLU A 1 72 ? -2.523 -6.044 0.821 1.00 94.00 72 GLU A CA 1
ATOM 584 C C . GLU A 1 72 ? -3.403 -7.189 1.328 1.00 94.00 72 GLU A C 1
ATOM 586 O O . GLU A 1 72 ? -3.704 -7.254 2.521 1.00 94.00 72 GLU A O 1
ATOM 591 N N . GLY A 1 73 ? -3.770 -8.117 0.440 1.00 92.75 73 GLY A N 1
ATOM 592 C CA . GLY A 1 73 ? -4.485 -9.335 0.801 1.00 92.75 73 GLY A CA 1
ATOM 593 C C . GLY A 1 73 ? -3.713 -10.166 1.821 1.00 92.75 73 GLY A C 1
ATOM 594 O O . GLY A 1 73 ? -4.281 -10.553 2.842 1.00 92.75 73 GLY A O 1
ATOM 595 N N . GLU A 1 74 ? -2.415 -10.379 1.599 1.00 92.56 74 GLU A N 1
ATOM 596 C CA . GLU A 1 74 ? -1.587 -11.131 2.543 1.00 92.56 74 GLU A CA 1
ATOM 597 C C . GLU A 1 74 ? -1.447 -10.423 3.894 1.00 92.56 74 GLU A C 1
ATOM 599 O O . GLU A 1 74 ? -1.610 -11.042 4.949 1.00 92.56 74 GLU A O 1
ATOM 604 N N . TYR A 1 75 ? -1.252 -9.104 3.886 1.00 91.50 75 TYR A N 1
ATOM 605 C CA . TYR A 1 75 ? -1.223 -8.327 5.122 1.00 91.50 75 TYR A CA 1
ATOM 606 C C . TYR A 1 75 ? -2.524 -8.471 5.920 1.00 91.50 75 TYR A C 1
ATOM 608 O O . TYR A 1 75 ? -2.482 -8.685 7.133 1.00 91.50 75 TYR A O 1
ATOM 616 N N . LEU A 1 76 ? -3.680 -8.402 5.255 1.00 91.00 76 LEU A N 1
ATOM 617 C CA . LEU A 1 76 ? -4.984 -8.571 5.899 1.00 91.00 76 LEU A CA 1
ATOM 618 C C . LEU A 1 76 ? -5.195 -9.987 6.444 1.00 91.00 76 LEU A C 1
ATOM 620 O O . LEU A 1 76 ? -5.754 -10.127 7.532 1.00 91.00 76 LEU A O 1
ATOM 624 N N . ARG A 1 77 ? -4.726 -11.023 5.734 1.00 89.44 77 ARG A N 1
ATOM 625 C CA . ARG A 1 77 ? -4.787 -12.414 6.213 1.00 89.44 77 ARG A CA 1
ATOM 626 C C . ARG A 1 77 ? -3.966 -12.618 7.484 1.00 89.44 77 ARG A C 1
ATOM 628 O O . ARG A 1 77 ? -4.451 -13.264 8.409 1.00 89.44 77 ARG A O 1
ATOM 635 N N . ARG A 1 78 ? -2.759 -12.044 7.553 1.00 88.75 78 ARG A N 1
ATOM 636 C CA . ARG A 1 78 ? -1.883 -12.128 8.739 1.00 88.75 78 ARG A CA 1
ATOM 637 C C . ARG A 1 78 ? -2.343 -11.252 9.901 1.00 88.75 78 ARG A C 1
ATOM 639 O O . ARG A 1 78 ? -2.039 -11.553 11.050 1.00 88.75 78 ARG A O 1
ATOM 646 N N . ASN A 1 79 ? -3.082 -10.178 9.616 1.00 87.06 79 ASN A N 1
ATOM 647 C CA . ASN A 1 79 ? -3.486 -9.174 10.602 1.00 87.06 79 ASN A CA 1
ATOM 648 C C . ASN A 1 79 ? -5.020 -9.037 10.686 1.00 87.06 79 ASN A C 1
ATOM 650 O O . ASN A 1 79 ? -5.553 -7.946 10.451 1.00 87.06 79 ASN A O 1
ATOM 654 N N . PRO A 1 80 ? -5.757 -10.104 11.055 1.00 82.81 80 PRO A N 1
ATOM 655 C CA . PRO 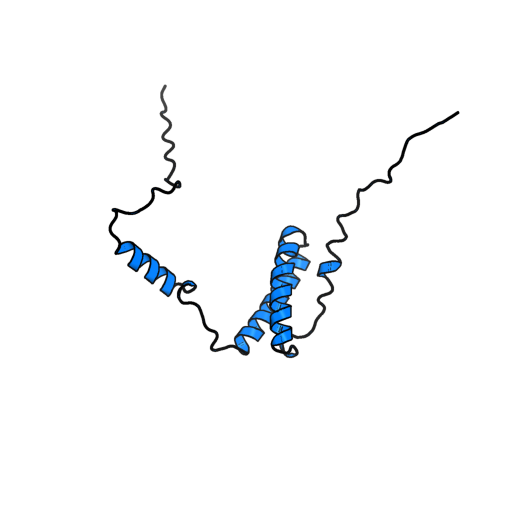A 1 80 ? -7.219 -10.057 11.125 1.00 82.81 80 PRO A CA 1
ATOM 656 C C . PRO A 1 80 ? -7.724 -9.074 12.194 1.00 82.81 80 PRO A C 1
ATOM 658 O O . PRO A 1 80 ? -8.786 -8.478 12.040 1.00 82.81 80 PRO A O 1
ATOM 661 N N . SER A 1 81 ? -6.945 -8.850 13.256 1.00 79.19 81 SER A N 1
ATOM 662 C CA . SER A 1 81 ? -7.254 -7.925 14.351 1.00 79.19 81 SER A CA 1
ATOM 663 C C . SER A 1 81 ? -6.597 -6.549 14.190 1.00 79.19 81 SER A C 1
ATOM 665 O O . SER A 1 81 ? -6.314 -5.888 15.193 1.00 79.19 81 SER A O 1
ATOM 667 N N . ARG A 1 82 ? -6.297 -6.105 12.956 1.00 81.19 82 ARG A N 1
ATOM 668 C CA . ARG A 1 82 ? -5.640 -4.802 12.756 1.00 81.19 82 ARG A CA 1
ATOM 669 C C . ARG A 1 82 ? -6.462 -3.685 13.399 1.00 81.19 82 ARG A C 1
ATOM 671 O O . ARG A 1 82 ? -7.680 -3.609 13.232 1.00 81.19 82 ARG A O 1
ATOM 678 N N . PHE A 1 83 ? -5.781 -2.763 14.068 1.00 73.31 83 PHE A N 1
ATOM 679 C CA . PHE A 1 83 ? -6.438 -1.598 14.637 1.00 73.31 83 PHE A CA 1
ATOM 680 C C . PHE A 1 83 ? -6.918 -0.670 13.514 1.00 73.31 83 PHE A C 1
ATOM 682 O O . PHE A 1 83 ? -6.122 -0.059 12.797 1.00 73.31 83 PHE A O 1
ATOM 689 N N . VAL A 1 84 ? -8.234 -0.566 13.342 1.00 78.56 84 VAL A N 1
ATOM 690 C CA . VAL A 1 84 ? -8.845 0.413 12.441 1.00 78.56 84 VAL A CA 1
ATOM 691 C C . VAL A 1 84 ? -9.130 1.664 13.254 1.00 78.56 84 VAL A C 1
ATOM 693 O O . VAL A 1 84 ? -9.937 1.637 14.176 1.00 78.56 84 VAL A O 1
ATOM 696 N N . SER A 1 85 ? -8.475 2.775 12.911 1.00 77.62 85 SER A N 1
ATOM 697 C CA . SER A 1 85 ? -8.772 4.059 13.549 1.00 77.62 85 SER A CA 1
ATOM 698 C C . SER A 1 85 ? -10.254 4.406 13.331 1.00 77.62 85 SER A C 1
ATOM 700 O O . SER A 1 85 ? -10.658 4.526 12.167 1.00 77.62 85 SER A O 1
ATOM 702 N N . PRO A 1 86 ? -11.055 4.617 14.396 1.00 72.75 86 PRO A N 1
ATOM 703 C CA . PRO A 1 86 ? -12.478 4.950 14.273 1.00 72.75 86 PRO A CA 1
ATOM 704 C C . PRO A 1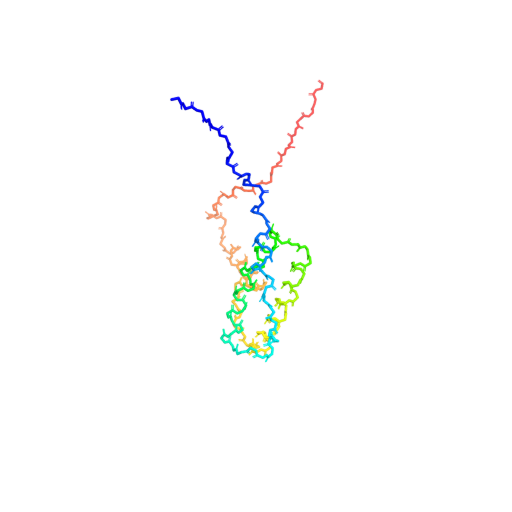 86 ? -12.712 6.165 13.371 1.00 72.75 86 PRO A C 1
ATOM 706 O O . PRO A 1 86 ? -13.643 6.201 12.577 1.00 72.75 86 PRO A O 1
ATOM 709 N N . GLY A 1 87 ? -11.787 7.131 13.378 1.00 76.12 87 GLY A N 1
ATOM 710 C CA . GLY A 1 87 ? -11.862 8.315 12.524 1.00 76.12 87 GLY A CA 1
ATOM 711 C C . GLY A 1 87 ? -11.818 8.030 11.015 1.00 76.12 87 GLY A C 1
ATOM 712 O O . GLY A 1 87 ? -12.270 8.872 10.232 1.00 76.12 87 GLY A O 1
ATOM 713 N N . ARG A 1 88 ? -11.314 6.859 10.607 1.00 79.25 88 ARG A N 1
ATOM 714 C CA . ARG A 1 88 ? -11.270 6.391 9.212 1.00 79.25 88 ARG A CA 1
ATOM 715 C C . ARG A 1 88 ? -12.395 5.415 8.862 1.00 79.25 88 ARG A C 1
ATOM 717 O O . ARG A 1 88 ? -12.420 4.913 7.741 1.00 79.25 88 ARG A O 1
ATOM 724 N N . THR A 1 89 ? -13.332 5.167 9.778 1.00 84.00 89 THR A N 1
ATOM 725 C CA . THR A 1 89 ? -14.561 4.427 9.476 1.00 84.00 89 THR A CA 1
ATOM 726 C C . THR A 1 89 ? -15.679 5.386 9.076 1.00 84.00 89 THR A C 1
ATOM 728 O O . THR A 1 89 ? -15.678 6.578 9.398 1.00 84.00 89 THR A O 1
ATOM 731 N N . ARG A 1 90 ? -16.676 4.854 8.362 1.00 76.06 90 ARG A N 1
ATOM 732 C CA . ARG A 1 90 ? -17.898 5.600 8.036 1.00 76.06 90 ARG A CA 1
ATOM 733 C C . ARG A 1 90 ? -18.670 5.990 9.297 1.00 76.06 90 ARG A C 1
ATOM 735 O O . ARG A 1 90 ? -19.273 7.055 9.337 1.00 76.06 90 ARG A O 1
ATOM 742 N N . GLU A 1 91 ? -18.651 5.126 10.304 1.00 79.56 91 GLU A N 1
ATOM 743 C CA . GLU A 1 91 ? -19.286 5.356 11.597 1.00 79.56 91 GLU A CA 1
ATOM 744 C C . GLU A 1 91 ? -18.624 6.516 12.342 1.00 79.56 91 GLU A C 1
ATOM 746 O O . GLU A 1 91 ? -19.300 7.498 12.633 1.00 79.56 91 GLU A O 1
ATOM 751 N N . GLY A 1 92 ? -17.297 6.513 12.486 1.00 78.50 92 GLY A N 1
ATOM 752 C CA . GLY A 1 92 ? -16.599 7.630 13.120 1.00 78.50 92 GLY A CA 1
ATOM 753 C C . GLY A 1 92 ? -16.680 8.932 12.316 1.00 78.50 92 GLY A C 1
ATOM 754 O O . GLY A 1 92 ? -16.582 10.017 12.886 1.00 78.50 92 GLY A O 1
ATOM 755 N N . ALA A 1 93 ? -16.899 8.879 10.994 1.00 78.62 93 ALA A N 1
ATOM 756 C CA . ALA A 1 93 ? -17.243 10.075 10.219 1.00 78.62 93 ALA A CA 1
ATOM 757 C C . ALA A 1 93 ? -18.625 10.634 10.608 1.00 78.62 93 ALA A C 1
ATOM 759 O O . ALA A 1 93 ? -18.759 11.845 10.779 1.00 78.62 93 ALA A O 1
ATOM 760 N N . ARG A 1 94 ? -19.626 9.764 10.801 1.00 78.69 94 ARG A N 1
ATOM 761 C CA . ARG A 1 94 ? -20.974 10.152 11.251 1.00 78.69 94 ARG A CA 1
ATOM 762 C C . ARG A 1 94 ? -20.964 10.701 12.676 1.00 78.69 94 ARG A C 1
ATOM 764 O O . ARG A 1 94 ? -21.602 11.721 12.916 1.00 78.69 94 ARG A O 1
ATOM 771 N N . GLU A 1 95 ? -20.210 10.090 13.587 1.00 77.06 95 GLU A N 1
ATOM 772 C CA . GLU A 1 95 ? -20.053 10.568 14.969 1.00 77.06 95 GLU A CA 1
ATOM 773 C C . GLU A 1 95 ? -19.437 11.971 15.028 1.00 77.06 95 GLU A C 1
ATOM 775 O O . GLU A 1 95 ? -19.922 12.825 15.768 1.00 77.06 95 GLU A O 1
ATOM 780 N N . ARG A 1 96 ? -18.425 12.266 14.195 1.00 72.19 96 ARG A N 1
ATOM 781 C CA . ARG A 1 96 ? -17.863 13.626 14.094 1.00 72.19 96 ARG A CA 1
ATOM 782 C C . ARG A 1 96 ? -18.871 14.638 13.564 1.00 72.19 96 ARG A C 1
ATOM 784 O O . ARG A 1 96 ? -18.921 15.753 14.075 1.00 72.19 96 ARG A O 1
ATOM 791 N N . THR A 1 97 ? -19.662 14.279 12.552 1.00 72.81 97 THR A N 1
ATOM 792 C CA . THR A 1 97 ? -20.711 15.165 12.024 1.00 72.81 97 THR A CA 1
ATOM 793 C C . THR A 1 97 ? -21.801 15.417 13.068 1.00 72.81 97 THR A C 1
ATOM 795 O O . THR A 1 97 ? -22.221 16.558 13.232 1.00 72.81 97 THR A O 1
ATOM 798 N N . ALA A 1 98 ? -22.212 14.391 13.817 1.00 70.25 98 ALA A N 1
ATOM 799 C CA . ALA A 1 98 ? -23.188 14.526 14.897 1.00 70.25 98 ALA A CA 1
ATOM 800 C C . ALA A 1 98 ? -22.645 15.365 16.072 1.00 70.25 98 ALA A C 1
ATOM 802 O O . ALA A 1 98 ? -23.345 16.241 16.575 1.00 70.25 98 ALA A O 1
ATOM 803 N N . GLY A 1 99 ? -21.380 15.168 16.461 1.00 60.91 99 GLY A N 1
ATOM 804 C CA . GLY A 1 99 ? -20.712 15.975 17.487 1.00 60.91 99 GLY A CA 1
ATOM 805 C C . GLY A 1 99 ? -20.484 17.433 17.067 1.00 60.91 99 GLY A C 1
ATOM 806 O O . GLY A 1 99 ? -20.616 18.337 17.889 1.00 60.91 99 GLY A O 1
ATOM 807 N N . ALA A 1 100 ? -20.210 17.684 15.782 1.00 59.31 100 ALA A N 1
ATOM 808 C CA . ALA A 1 100 ? -20.115 19.034 15.223 1.00 59.31 100 ALA A CA 1
ATOM 809 C C . ALA A 1 100 ? -21.484 19.731 15.143 1.00 59.31 100 ALA A C 1
ATOM 811 O O . ALA A 1 100 ? -21.565 20.925 15.406 1.00 59.31 100 ALA A O 1
ATOM 812 N N . ALA A 1 101 ? -22.562 18.996 14.851 1.00 56.84 101 ALA A N 1
ATOM 813 C CA . ALA A 1 101 ? -23.928 19.526 14.856 1.00 56.84 101 ALA A CA 1
ATOM 814 C C . ALA A 1 101 ? -24.434 19.897 16.268 1.00 56.84 101 ALA A C 1
ATOM 816 O O . ALA A 1 101 ? -25.362 20.692 16.393 1.00 56.84 101 ALA A O 1
ATOM 817 N N . GLY A 1 102 ? -23.814 19.360 17.327 1.00 52.75 102 GLY A N 1
ATOM 818 C CA . GLY A 1 102 ? -24.060 19.756 18.720 1.00 52.75 102 GLY A CA 1
ATOM 819 C C . GLY A 1 102 ? -23.342 21.042 19.152 1.00 52.75 102 GLY A C 1
ATOM 820 O O . GLY A 1 102 ? -23.669 21.603 20.198 1.00 52.75 102 GLY A O 1
ATOM 821 N N . ARG A 1 103 ? -22.382 21.543 18.360 1.00 53.66 103 ARG A N 1
ATOM 822 C CA . ARG A 1 103 ? -21.756 22.852 18.577 1.00 53.66 103 ARG A CA 1
ATOM 823 C C . ARG A 1 103 ? -22.572 23.893 17.815 1.00 53.66 103 ARG A C 1
ATOM 825 O O . ARG A 1 103 ? -22.531 23.947 16.592 1.00 53.66 103 ARG A O 1
ATOM 832 N N . GLY A 1 104 ? -23.369 24.671 18.547 1.00 51.06 104 GLY A N 1
ATOM 833 C CA . GLY A 1 104 ? -24.244 25.695 17.975 1.00 51.06 104 GLY A CA 1
ATOM 834 C C . GLY A 1 104 ? -23.514 26.679 17.037 1.00 51.06 104 GLY A C 1
ATOM 835 O O . GLY A 1 104 ? -22.296 26.843 17.131 1.00 51.06 104 GLY A O 1
ATOM 836 N N . PRO A 1 105 ? -24.251 27.371 16.151 1.00 53.31 105 PRO A N 1
ATOM 837 C CA . PRO A 1 105 ? -23.735 28.105 14.984 1.00 53.31 105 PRO A CA 1
ATOM 838 C C . PRO A 1 105 ? -22.848 29.332 15.278 1.00 53.31 105 PRO A C 1
ATOM 840 O O . PRO A 1 105 ? -22.463 30.033 14.348 1.00 53.31 105 PRO A O 1
ATOM 843 N N . ALA A 1 106 ? -22.510 29.615 16.535 1.00 56.34 106 ALA A N 1
ATOM 844 C CA . ALA A 1 106 ? -21.824 30.846 16.926 1.00 56.34 106 ALA A CA 1
ATOM 845 C C . ALA A 1 106 ? -20.304 30.864 16.648 1.00 56.34 106 ALA A C 1
ATOM 847 O O . ALA A 1 106 ? -19.692 31.909 16.829 1.00 56.34 106 ALA A O 1
ATOM 848 N N . ASP A 1 107 ? -19.697 29.754 16.201 1.00 56.16 107 ASP A N 1
ATOM 849 C CA . ASP A 1 107 ? -18.227 29.609 16.110 1.00 56.16 107 ASP A CA 1
ATOM 850 C C . ASP A 1 107 ? -17.708 29.036 14.769 1.00 56.16 107 ASP A C 1
ATOM 852 O O . ASP A 1 107 ? -16.577 28.555 14.678 1.00 56.16 107 ASP A O 1
ATOM 856 N N . ALA A 1 108 ? -18.508 29.051 13.697 1.00 55.78 108 ALA A N 1
ATOM 857 C CA . ALA A 1 108 ? -18.056 28.550 12.395 1.00 55.78 108 ALA A CA 1
ATOM 858 C C . ALA A 1 108 ? -17.242 29.620 11.625 1.00 55.78 108 ALA A C 1
ATOM 860 O O . ALA A 1 108 ? -17.805 30.660 11.275 1.00 55.78 108 ALA A O 1
ATOM 861 N N . PRO A 1 109 ? -15.951 29.398 11.286 1.00 51.94 109 PRO A N 1
ATOM 862 C CA . PRO A 1 109 ? -15.227 30.302 10.396 1.00 51.94 109 PRO A CA 1
ATOM 863 C C . PRO A 1 109 ? -15.830 30.235 8.987 1.00 51.94 109 PRO A C 1
ATOM 865 O O . PRO A 1 109 ? -15.853 29.174 8.357 1.00 51.94 109 PRO A O 1
ATOM 868 N N . VAL A 1 110 ? -16.311 31.378 8.485 1.00 58.53 110 VAL A N 1
ATOM 869 C CA . VAL A 1 110 ? -16.822 31.542 7.115 1.00 58.53 110 VAL A CA 1
ATOM 870 C C . VAL A 1 110 ? -15.713 31.160 6.123 1.00 58.53 110 VAL A C 1
ATOM 872 O O . VAL A 1 110 ? -14.718 31.857 5.934 1.00 58.53 110 VAL A O 1
ATOM 875 N N . GLY A 1 111 ? -15.839 29.968 5.542 1.00 53.34 111 GLY A N 1
ATOM 876 C CA . GLY A 1 111 ? -14.804 29.322 4.744 1.00 53.34 111 GLY A CA 1
ATOM 877 C C . GLY A 1 111 ? -15.216 29.155 3.289 1.00 53.34 111 GLY A C 1
ATOM 878 O O . GLY A 1 111 ? -15.607 28.068 2.889 1.00 53.34 111 GLY A O 1
ATOM 879 N N . LYS A 1 112 ? -15.082 30.231 2.508 1.00 61.91 112 LYS A N 1
ATOM 880 C CA . LYS A 1 112 ? -14.682 30.296 1.085 1.00 61.91 112 LYS A CA 1
ATOM 881 C C . LYS A 1 112 ? -15.152 29.242 0.058 1.00 61.91 112 LYS A C 1
ATOM 883 O O . LYS A 1 112 ? -14.453 29.061 -0.922 1.00 61.91 112 LYS A O 1
ATOM 888 N N . TRP A 1 113 ? -16.289 28.574 0.197 1.00 59.91 113 TRP A N 1
ATOM 889 C CA . TRP A 1 113 ? -16.896 27.828 -0.920 1.00 59.91 113 TRP A CA 1
ATOM 890 C C . TRP A 1 113 ? -18.422 27.921 -0.826 1.00 59.91 113 TRP A C 1
ATOM 892 O O . TRP A 1 113 ? -19.102 26.959 -0.488 1.00 59.91 113 TRP A O 1
ATOM 902 N N . GLY A 1 114 ? -18.958 29.124 -1.051 1.00 49.81 114 GLY A N 1
ATOM 903 C CA . GLY A 1 114 ? -20.395 29.332 -1.244 1.00 49.81 114 GLY A CA 1
ATOM 904 C C . GLY A 1 114 ? -20.798 29.044 -2.698 1.00 49.81 114 GLY A C 1
ATOM 905 O O . GLY A 1 114 ? -19.972 29.236 -3.594 1.00 49.81 114 GLY A O 1
ATOM 906 N N . PRO A 1 115 ? -22.035 28.588 -2.966 1.00 52.78 115 PRO A N 1
ATOM 907 C CA . PRO A 1 115 ? -22.505 28.355 -4.327 1.00 52.78 115 PRO A CA 1
ATOM 908 C C . PRO A 1 115 ? -22.576 29.686 -5.087 1.00 52.78 115 PRO A C 1
ATOM 910 O O . PRO A 1 115 ? -23.308 30.598 -4.705 1.00 52.78 115 PRO A O 1
ATOM 913 N N . GLY A 1 116 ? -21.795 29.803 -6.162 1.00 52.12 116 GLY A N 1
ATOM 914 C CA . GLY A 1 116 ? -21.844 30.943 -7.071 1.00 52.12 116 GLY A CA 1
ATOM 915 C C . GLY A 1 116 ? -23.170 30.960 -7.824 1.00 52.12 116 GLY A C 1
ATOM 916 O O . GLY A 1 116 ? -23.339 30.231 -8.796 1.00 52.12 116 GLY A O 1
ATOM 917 N N . THR A 1 117 ? -24.113 31.786 -7.376 1.00 53.34 117 THR A N 1
ATOM 918 C CA . THR A 1 117 ? -25.288 32.146 -8.171 1.00 53.34 117 THR A CA 1
ATOM 919 C C . THR A 1 117 ? -24.876 33.212 -9.186 1.00 53.34 117 THR A C 1
ATOM 921 O O . THR A 1 117 ? -24.684 34.378 -8.851 1.00 53.34 117 THR A O 1
ATOM 924 N N . THR A 1 118 ? -24.671 32.819 -10.442 1.00 48.59 118 THR A N 1
ATOM 925 C CA . THR A 1 118 ? -24.613 33.772 -11.555 1.00 48.59 118 THR A CA 1
ATOM 926 C C . THR A 1 118 ? -26.031 33.972 -12.077 1.00 48.59 118 THR A C 1
ATOM 928 O O . THR A 1 118 ? -26.467 33.279 -12.994 1.00 48.59 118 THR A O 1
ATOM 931 N N . ALA A 1 119 ? -26.766 34.908 -11.478 1.00 43.53 119 ALA A N 1
ATOM 932 C CA . ALA A 1 119 ? -27.962 35.473 -12.090 1.00 43.53 119 ALA A CA 1
ATOM 933 C C . ALA A 1 119 ? -27.520 36.624 -13.007 1.00 43.53 119 ALA A C 1
ATOM 935 O O . ALA A 1 119 ? -27.210 37.717 -12.539 1.00 43.53 119 ALA A O 1
ATOM 936 N N . GLY A 1 120 ? -27.425 36.357 -14.310 1.00 39.53 120 GLY A N 1
ATOM 937 C CA . GLY A 1 120 ? -27.277 37.404 -15.319 1.00 39.53 120 GLY A CA 1
ATOM 938 C C . GLY A 1 120 ? -28.652 37.984 -15.666 1.00 39.53 120 GLY A C 1
ATOM 939 O O . GLY A 1 120 ? -29.560 37.201 -15.949 1.00 39.53 120 GLY A O 1
ATOM 940 N N . PRO A 1 121 ? -28.853 39.312 -15.650 1.00 53.78 121 PRO A N 1
ATOM 941 C CA . PRO A 1 121 ? -30.083 39.889 -16.161 1.00 53.78 121 PRO A CA 1
ATOM 942 C C . PRO A 1 121 ? -30.031 39.959 -17.692 1.00 53.78 121 PRO A C 1
ATOM 944 O O . PRO A 1 121 ? -29.110 40.527 -18.277 1.00 53.78 121 PRO A O 1
ATOM 947 N N . GLY A 1 122 ? -31.041 39.365 -18.327 1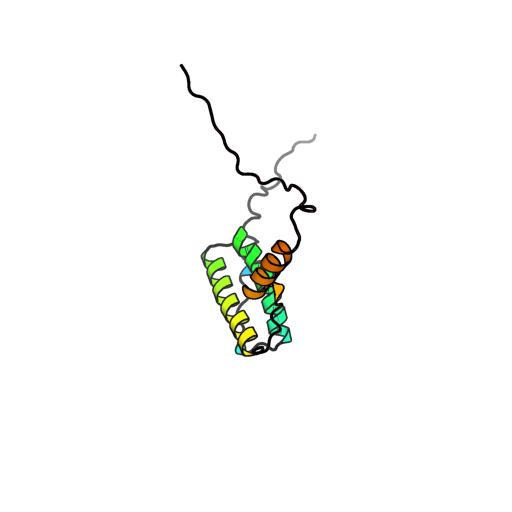.00 43.38 122 GLY A N 1
ATOM 948 C CA . GLY A 1 122 ? -31.422 39.668 -19.701 1.00 43.38 122 GLY A CA 1
ATOM 949 C C . GLY A 1 122 ? -32.249 40.956 -19.772 1.00 43.38 122 GLY A C 1
ATOM 950 O O . GLY A 1 122 ? -32.941 41.309 -18.816 1.00 43.38 122 GLY A O 1
ATOM 951 N N . GLY A 1 123 ? -32.197 41.609 -20.931 1.00 44.03 123 GLY A N 1
ATOM 952 C CA . GLY A 1 123 ? -33.043 42.742 -21.319 1.00 44.03 123 GLY A CA 1
ATOM 953 C C . GLY A 1 123 ? -32.207 43.872 -21.920 1.00 44.03 123 GLY A C 1
ATOM 954 O O . GLY A 1 123 ? -31.200 44.251 -21.335 1.00 44.03 123 GLY A O 1
ATOM 955 N N . ALA A 1 124 ? -32.534 44.463 -23.060 1.00 45.34 124 ALA A N 1
ATOM 956 C CA . ALA A 1 124 ? -33.503 44.194 -24.120 1.00 45.34 124 ALA A CA 1
ATOM 957 C C . ALA A 1 124 ? -32.963 44.916 -25.367 1.00 45.34 124 ALA A C 1
ATOM 959 O O . ALA A 1 124 ? -32.240 45.923 -25.171 1.00 45.34 124 ALA A O 1
#

Foldseek 3Di:
DDDDDDDPDDPPDPQPVLAVVLPPPDDDQLVPDDPVRLVVVLVVLVVVLVVCVVRNDPVSNVVSVVVNVRSVVSVCVVCVPDDDDLCPDPNSVVVVVVVVVVPDPPDDDPDDDDDDDPPDDDDD

pLDDT: mean 71.16, std 19.16, range [39.44, 94.12]

Secondary structure (DSSP, 8-state):
--------------SSTTTTTTTT-----GGGS-HHHHHHHHHHHHHHHHHHHHHS-HHHHHHHHHHHHHHHHHHHHH-TT----GGGSHHHHHHHHHHHHTS-GGG----S-------PPP--

Organism: NCBI:txid52259